Protein AF-A0A8J4QUG3-F1 (afdb_monomer)

Solvent-accessible surface area (backbone atoms only — not comparable to full-atom values): 10436 Å² total; per-residue (Å²): 135,86,85,84,80,83,83,81,78,87,80,80,86,85,85,80,85,89,83,82,86,83,81,90,86,82,91,74,91,77,78,83,78,78,83,73,80,83,82,88,70,87,85,76,86,80,89,79,93,75,83,84,74,80,73,58,97,58,59,71,59,52,59,53,49,54,50,51,53,53,50,50,52,53,36,51,48,34,35,58,68,48,88,49,65,70,54,24,45,52,23,49,57,50,50,51,48,50,59,70,70,41,84,77,47,68,66,59,55,57,66,53,67,35,70,64,44,48,50,30,47,53,50,44,65,74,70,57,86,50,68,67,47,47,51,48,46,53,49,54,55,47,58,68,59,72,68,77,74,77,74,79,79,76,80,127

Structure (mmCIF, N/CA/C/O backbone):
data_AF-A0A8J4QUG3-F1
#
_entry.id   AF-A0A8J4QUG3-F1
#
loop_
_atom_site.group_PDB
_atom_site.id
_atom_site.type_symbol
_atom_site.label_atom_id
_atom_site.label_alt_id
_atom_site.label_comp_id
_atom_site.label_asym_id
_atom_site.label_entity_id
_atom_site.label_seq_id
_atom_site.pdbx_PDB_ins_code
_atom_site.Cartn_x
_atom_site.Cartn_y
_atom_site.Cartn_z
_atom_site.occupancy
_atom_site.B_iso_or_equiv
_atom_site.auth_seq_id
_atom_site.auth_comp_id
_atom_site.auth_asym_id
_atom_site.auth_atom_id
_atom_site.pdbx_PDB_model_num
ATOM 1 N N . MET A 1 1 ? -51.835 -39.912 20.542 1.00 42.50 1 MET A N 1
ATOM 2 C CA . MET A 1 1 ? -50.709 -39.478 19.688 1.00 42.50 1 MET A CA 1
ATOM 3 C C . MET A 1 1 ? -51.275 -38.512 18.665 1.00 42.50 1 MET A C 1
ATOM 5 O O . MET A 1 1 ? -52.276 -38.838 18.042 1.00 42.50 1 MET A O 1
ATOM 9 N N . ALA A 1 2 ? -50.754 -37.286 18.671 1.00 43.22 2 ALA A N 1
ATOM 10 C CA . ALA A 1 2 ? -51.337 -36.101 18.050 1.00 43.22 2 ALA A CA 1
ATOM 11 C C . ALA A 1 2 ? -51.277 -36.136 16.514 1.00 43.22 2 ALA A C 1
ATOM 13 O O . ALA A 1 2 ? -50.403 -36.778 15.936 1.00 43.22 2 ALA A O 1
ATOM 14 N N . GLY A 1 3 ? -52.247 -35.461 15.891 1.00 39.16 3 GLY A N 1
ATOM 15 C CA . GLY A 1 3 ? -52.486 -35.453 14.455 1.00 39.16 3 GLY A CA 1
ATOM 16 C C . GLY A 1 3 ? -51.451 -34.679 13.643 1.00 39.16 3 GLY A C 1
ATOM 17 O O . GLY A 1 3 ? -50.860 -33.706 14.104 1.00 39.16 3 GLY A O 1
ATOM 18 N N . PHE A 1 4 ? -51.279 -35.121 12.401 1.00 43.12 4 PHE A N 1
ATOM 19 C CA . PHE A 1 4 ? -50.530 -34.417 11.370 1.00 43.12 4 PHE A CA 1
ATOM 20 C C . PHE A 1 4 ? -51.524 -33.717 10.444 1.00 43.12 4 PHE A C 1
ATOM 22 O O . PHE A 1 4 ? -52.244 -34.369 9.690 1.00 43.12 4 PHE A O 1
ATOM 29 N N . SER A 1 5 ? -51.568 -32.388 10.515 1.00 58.50 5 SER A N 1
ATOM 30 C CA . SER A 1 5 ? -52.187 -31.567 9.475 1.00 58.50 5 SER A CA 1
ATOM 31 C C . SER A 1 5 ? -51.250 -31.496 8.258 1.00 58.50 5 SER A C 1
ATOM 33 O O . SER A 1 5 ? -50.043 -31.320 8.449 1.00 58.50 5 SER A O 1
ATOM 35 N N . PRO A 1 6 ? -51.758 -31.603 7.017 1.00 52.12 6 PRO A N 1
ATOM 36 C CA . PRO A 1 6 ? -50.956 -31.428 5.812 1.00 52.12 6 PRO A CA 1
ATOM 37 C C . PRO A 1 6 ? -50.687 -29.939 5.585 1.00 52.12 6 PRO A C 1
ATOM 39 O O . PRO A 1 6 ? -51.610 -29.125 5.624 1.00 52.12 6 PRO A O 1
ATOM 42 N N . TRP A 1 7 ? -49.432 -29.575 5.335 1.00 45.00 7 TRP A N 1
ATOM 43 C CA . TRP A 1 7 ? -49.076 -28.214 4.951 1.00 45.00 7 TRP A CA 1
ATOM 44 C C . TRP A 1 7 ? -49.540 -27.942 3.518 1.00 45.00 7 TRP A C 1
ATOM 46 O O . TRP A 1 7 ? -49.118 -28.599 2.568 1.00 45.00 7 TRP A O 1
ATOM 56 N N . THR A 1 8 ? -50.439 -26.973 3.396 1.00 51.66 8 THR A N 1
ATOM 57 C CA . THR A 1 8 ? -50.958 -26.410 2.153 1.00 51.66 8 THR A CA 1
ATOM 58 C C . THR A 1 8 ? -49.820 -25.826 1.317 1.00 51.66 8 THR A C 1
ATOM 60 O O . THR A 1 8 ? -49.081 -24.961 1.784 1.00 51.66 8 THR A O 1
ATOM 63 N N . VAL A 1 9 ? -49.693 -26.286 0.074 1.00 59.75 9 VA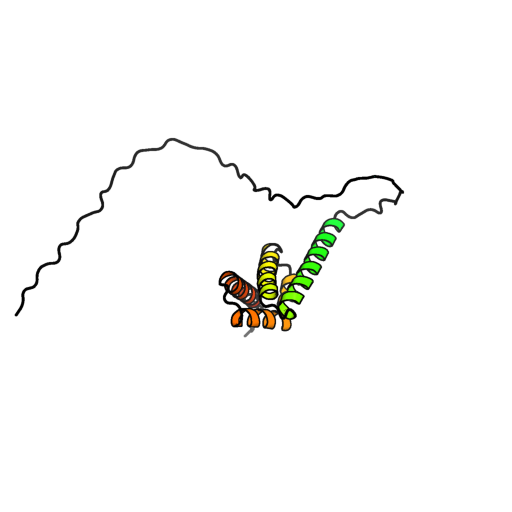L A N 1
ATOM 64 C CA . VAL A 1 9 ? -48.781 -25.740 -0.939 1.00 59.75 9 VAL A CA 1
ATOM 65 C C . VAL A 1 9 ? -49.441 -24.512 -1.579 1.00 59.75 9 VAL A C 1
ATOM 67 O O . VAL A 1 9 ? -50.549 -24.651 -2.098 1.00 59.75 9 VAL A O 1
ATOM 70 N N . PRO A 1 10 ? -48.813 -23.324 -1.594 1.00 48.38 10 PRO A N 1
ATOM 71 C CA . PRO A 1 10 ? -49.292 -22.220 -2.416 1.00 48.38 10 PRO A CA 1
ATOM 72 C C . PRO A 1 10 ? -48.873 -22.412 -3.880 1.00 48.38 10 PRO A C 1
ATOM 74 O O . PRO A 1 10 ? -47.694 -22.543 -4.204 1.00 48.38 10 PRO A O 1
ATOM 77 N N . THR A 1 11 ? -49.877 -22.437 -4.746 1.00 49.38 11 THR A N 1
ATOM 78 C CA . THR A 1 11 ? -49.840 -22.484 -6.211 1.00 49.38 11 THR A CA 1
ATOM 79 C C . THR A 1 11 ? -49.283 -21.202 -6.848 1.00 49.38 11 THR A C 1
ATOM 81 O O . THR A 1 11 ? -49.752 -20.115 -6.534 1.00 49.38 11 THR A O 1
ATOM 84 N N . GLU A 1 12 ? -48.343 -21.397 -7.782 1.00 47.25 12 GLU A N 1
ATOM 85 C CA . GLU A 1 12 ? -48.153 -20.708 -9.078 1.00 47.25 12 GLU A CA 1
ATOM 86 C C . GLU A 1 12 ? -47.987 -19.166 -9.138 1.00 47.25 12 GLU A C 1
ATOM 88 O O . GLU A 1 12 ? -48.907 -18.417 -8.816 1.00 47.25 12 GLU A O 1
ATOM 93 N N . PRO A 1 13 ? -46.867 -18.651 -9.687 1.00 44.69 13 PRO A N 1
ATOM 94 C CA . PRO A 1 13 ? -46.819 -17.304 -10.241 1.00 44.69 13 PRO A CA 1
ATOM 95 C C . PRO A 1 13 ? -47.289 -17.291 -11.706 1.00 44.69 13 PRO A C 1
ATOM 97 O O . PRO A 1 13 ? -46.688 -17.907 -12.586 1.00 44.69 13 PRO A O 1
ATOM 100 N N . THR A 1 14 ? -48.356 -16.533 -11.947 1.00 48.19 14 THR A N 1
ATOM 101 C CA . THR A 1 14 ? -48.978 -16.225 -13.239 1.00 48.19 14 THR A CA 1
ATOM 102 C C . THR A 1 14 ? -47.971 -15.820 -14.321 1.00 48.19 14 THR A C 1
ATOM 104 O O . THR A 1 14 ? -47.306 -14.787 -14.227 1.00 48.19 14 THR A O 1
ATOM 107 N N . VAL A 1 15 ? -47.935 -16.598 -15.403 1.00 51.16 15 VAL A N 1
ATOM 108 C CA . VAL A 1 15 ? -47.319 -16.241 -16.688 1.00 51.16 15 VAL A CA 1
ATOM 109 C C . VAL A 1 15 ? -48.259 -15.287 -17.434 1.00 51.16 15 VAL A C 1
ATOM 111 O O . VAL A 1 15 ? -49.398 -15.645 -17.723 1.00 51.16 15 VAL A O 1
ATOM 114 N N . LEU A 1 16 ? -47.789 -14.085 -17.780 1.00 57.16 16 LEU A N 1
ATOM 115 C CA . LEU A 1 16 ? -48.447 -13.214 -18.765 1.00 57.16 16 LEU A CA 1
ATOM 116 C C . LEU A 1 16 ? -47.677 -13.232 -20.099 1.00 57.16 16 LEU A C 1
ATOM 118 O O . LEU A 1 16 ? -46.454 -13.402 -20.089 1.00 57.16 16 LEU A O 1
ATOM 122 N N . PRO A 1 17 ? -48.367 -13.090 -21.249 1.00 48.12 17 PRO A N 1
ATOM 123 C CA . PRO A 1 17 ? -47.804 -13.401 -22.555 1.00 48.12 17 PRO A CA 1
ATOM 124 C C . PRO A 1 17 ? -46.998 -12.256 -23.178 1.00 48.12 17 PRO A C 1
ATOM 126 O O . PRO A 1 17 ? -47.169 -11.074 -22.885 1.00 48.12 17 PRO A O 1
ATOM 129 N N . VAL A 1 18 ? -46.130 -12.675 -24.097 1.00 51.25 18 VAL A N 1
ATOM 130 C CA . VAL A 1 18 ? -45.248 -11.873 -24.944 1.00 51.25 18 VAL A CA 1
ATOM 131 C C . VAL A 1 18 ? -46.055 -11.003 -25.921 1.00 51.25 18 VAL A C 1
ATOM 133 O O . VAL A 1 18 ? -46.978 -11.493 -26.570 1.00 51.25 18 VAL A O 1
ATOM 136 N N . GLN A 1 19 ? -45.668 -9.736 -26.103 1.00 46.12 19 GLN A N 1
ATOM 137 C CA . GLN A 1 19 ? -46.073 -8.960 -27.277 1.00 46.12 19 GLN A CA 1
ATOM 138 C C . GLN A 1 19 ? -44.913 -8.109 -27.808 1.00 46.12 19 GLN A C 1
ATOM 140 O O . GLN A 1 19 ? -44.096 -7.561 -27.073 1.00 46.12 19 GLN A O 1
ATOM 145 N N . ASN A 1 20 ? -44.836 -8.126 -29.132 1.00 35.53 20 ASN A N 1
ATOM 146 C CA . ASN A 1 20 ? -43.695 -7.921 -30.010 1.00 35.53 20 ASN A CA 1
ATOM 147 C C . ASN A 1 20 ? -43.184 -6.473 -30.138 1.00 35.53 20 ASN A C 1
ATOM 149 O O . ASN A 1 20 ? -43.939 -5.511 -30.047 1.00 35.53 20 ASN A O 1
ATOM 153 N N . ARG A 1 21 ? -41.890 -6.384 -30.485 1.00 44.41 21 ARG A N 1
ATOM 154 C CA . ARG A 1 21 ? -41.131 -5.210 -30.969 1.00 44.41 21 ARG A CA 1
ATOM 155 C C . ARG A 1 21 ? -41.786 -4.492 -32.171 1.00 44.41 21 ARG A C 1
ATOM 157 O O . ARG A 1 21 ? -42.539 -5.114 -32.916 1.00 44.41 21 ARG A O 1
ATOM 164 N N . PRO A 1 22 ? -41.338 -3.256 -32.475 1.00 44.91 22 PRO A N 1
ATOM 165 C CA . PRO A 1 22 ? -40.388 -3.138 -33.590 1.00 44.91 22 PRO A CA 1
ATOM 166 C C . PRO A 1 22 ? -39.140 -2.267 -33.312 1.00 44.91 22 PRO A C 1
ATOM 168 O O . PRO A 1 22 ? -39.213 -1.224 -32.681 1.00 44.91 22 PRO A O 1
ATOM 171 N N . HIS A 1 23 ? -38.010 -2.775 -33.833 1.00 37.97 23 HIS A N 1
ATOM 172 C CA . HIS A 1 23 ? -36.861 -2.118 -34.500 1.00 37.97 23 HIS A CA 1
ATOM 173 C C . HIS A 1 23 ? -36.168 -0.872 -33.883 1.00 37.97 23 HIS A C 1
ATOM 175 O O . HIS A 1 23 ? -36.785 0.167 -33.724 1.00 37.97 23 HIS A O 1
ATOM 181 N N . ARG A 1 24 ? -34.885 -0.969 -33.455 1.00 37.91 24 ARG A N 1
ATOM 182 C CA . ARG A 1 24 ? -33.618 -0.706 -34.221 1.00 37.91 24 ARG A CA 1
ATOM 183 C C . ARG A 1 24 ? -33.567 0.767 -34.680 1.00 37.91 24 ARG A C 1
ATOM 185 O O . ARG A 1 24 ? -34.457 1.153 -35.417 1.00 37.91 24 ARG A O 1
ATOM 192 N N . SER A 1 25 ? -32.624 1.641 -34.337 1.00 40.97 25 SER A N 1
ATOM 193 C CA . SER A 1 25 ? -31.188 1.613 -33.986 1.00 40.97 25 SER A CA 1
ATOM 194 C C . SER A 1 25 ? -30.870 2.992 -33.318 1.00 40.97 25 SER A C 1
ATOM 196 O O . SER A 1 25 ? -31.766 3.820 -33.234 1.00 40.97 25 SER A O 1
ATOM 198 N N . ASP A 1 26 ? -29.754 3.347 -32.680 1.00 41.59 26 ASP A N 1
ATOM 199 C CA . ASP A 1 26 ? -28.336 3.253 -33.016 1.00 41.59 26 ASP A CA 1
ATOM 200 C C . ASP A 1 26 ? -27.482 3.566 -31.773 1.00 41.59 26 ASP A C 1
ATOM 202 O O . ASP A 1 26 ? -27.892 4.263 -30.843 1.00 41.59 26 ASP A O 1
ATOM 206 N N . ILE A 1 27 ? -26.259 3.045 -31.798 1.00 51.72 27 ILE A N 1
ATOM 207 C CA . ILE A 1 27 ? -25.174 3.300 -30.855 1.00 51.72 27 ILE A CA 1
ATOM 208 C C . ILE A 1 27 ? -24.672 4.737 -31.011 1.00 51.72 27 ILE A C 1
ATOM 210 O O . ILE A 1 27 ? -24.225 5.105 -32.092 1.00 51.72 27 ILE A O 1
ATOM 214 N N . LEU A 1 28 ? -24.609 5.498 -29.915 1.00 53.00 28 LEU A N 1
ATOM 215 C CA . LEU A 1 28 ? -23.696 6.637 -29.791 1.00 53.00 28 LEU A CA 1
ATOM 216 C C . LEU A 1 28 ? -23.037 6.631 -28.409 1.00 53.00 28 LEU A C 1
ATOM 218 O O . LEU A 1 28 ? -23.631 6.963 -27.386 1.00 53.00 28 LEU A O 1
ATOM 222 N N . ALA A 1 29 ? -21.767 6.234 -28.418 1.00 51.09 29 ALA A N 1
ATOM 223 C CA . ALA A 1 29 ? -20.828 6.377 -27.323 1.00 51.09 29 ALA A CA 1
ATOM 224 C C . ALA A 1 29 ? -20.605 7.871 -27.019 1.00 51.09 29 ALA A C 1
ATOM 226 O O . ALA A 1 29 ? -19.820 8.552 -27.678 1.00 51.09 29 ALA A O 1
ATOM 227 N N . GLY A 1 30 ? -21.308 8.386 -26.011 1.00 42.09 30 GLY A N 1
ATOM 228 C CA . GLY A 1 30 ? -21.135 9.736 -25.480 1.00 42.09 30 GLY A CA 1
ATOM 229 C C . GLY A 1 30 ? -20.102 9.756 -24.360 1.00 42.09 30 GLY A C 1
ATOM 230 O O . GLY A 1 30 ? -20.438 9.652 -23.187 1.00 42.09 30 GLY A O 1
ATOM 231 N N . ARG A 1 31 ? -18.831 9.870 -24.744 1.00 48.91 31 ARG A N 1
ATOM 232 C CA . ARG A 1 31 ? -17.659 10.033 -23.877 1.00 48.91 31 ARG A CA 1
ATOM 233 C C . ARG A 1 31 ? -17.866 11.166 -22.861 1.00 48.91 31 ARG A C 1
ATOM 235 O O . ARG A 1 31 ? -17.946 12.337 -23.227 1.00 48.91 31 ARG A O 1
ATOM 242 N N . GLN A 1 32 ? -17.890 10.794 -21.585 1.00 47.62 32 GLN A N 1
ATOM 243 C CA . GLN A 1 32 ? -17.883 11.686 -20.431 1.00 47.62 32 GLN A CA 1
ATOM 244 C C . GLN A 1 32 ? -16.640 12.585 -20.482 1.00 47.62 32 GLN A C 1
ATOM 246 O O . GLN A 1 32 ? -15.512 12.111 -20.343 1.00 47.62 32 GLN A O 1
ATOM 251 N N . ARG A 1 33 ? -16.822 13.892 -20.706 1.00 49.75 33 ARG A N 1
ATOM 252 C CA . ARG A 1 33 ? -15.759 14.874 -20.466 1.00 49.75 33 ARG A CA 1
ATOM 253 C C . ARG A 1 33 ? -15.886 15.346 -19.028 1.00 49.75 33 ARG A C 1
ATOM 255 O O . ARG A 1 33 ? -16.742 16.158 -18.697 1.00 49.75 33 ARG A O 1
ATOM 262 N N . VAL A 1 34 ? -15.026 14.773 -18.194 1.00 44.44 34 VAL A N 1
ATOM 263 C CA . VAL A 1 34 ? -14.662 15.280 -16.873 1.00 44.44 34 VAL A CA 1
ATOM 264 C C . VAL A 1 34 ? -14.376 16.779 -16.989 1.00 44.44 34 VAL A C 1
ATOM 266 O O . VAL A 1 34 ? -13.608 17.212 -17.852 1.00 44.44 34 VAL A O 1
ATOM 269 N N . SER A 1 35 ? -15.031 17.562 -16.135 1.00 43.50 35 SER A N 1
ATOM 270 C CA . SER A 1 35 ? -14.741 18.976 -15.922 1.00 43.50 35 SER A CA 1
ATOM 271 C C . SER A 1 35 ? -13.349 19.084 -15.307 1.00 43.50 35 SER A C 1
ATOM 273 O O . SER A 1 35 ? -13.182 18.902 -14.104 1.00 43.50 35 SER A O 1
ATOM 275 N N . ILE A 1 36 ? -12.344 19.332 -16.144 1.00 45.69 36 ILE A N 1
ATOM 276 C CA . ILE A 1 36 ? -10.980 19.620 -15.699 1.00 45.69 36 ILE A CA 1
ATOM 277 C C . ILE A 1 36 ? -11.017 20.923 -14.895 1.00 45.69 36 ILE A C 1
ATOM 279 O O . ILE A 1 36 ? -11.618 21.910 -15.325 1.00 45.69 36 ILE A O 1
ATOM 283 N N . CYS A 1 37 ? -10.397 20.893 -13.715 1.00 35.38 37 CYS A N 1
ATOM 284 C CA . CYS A 1 37 ? -10.214 22.033 -12.828 1.00 35.38 37 CYS A CA 1
ATOM 285 C C . CYS A 1 37 ? -9.804 23.302 -13.590 1.00 35.38 37 CYS A C 1
ATOM 287 O O . CYS A 1 37 ? -8.874 23.314 -14.394 1.00 35.38 37 CYS A O 1
ATOM 289 N N . SER A 1 38 ? -10.531 24.374 -13.285 1.00 39.59 38 SER A N 1
ATOM 290 C CA . SER A 1 38 ? -10.414 25.720 -13.835 1.00 39.59 38 SER A CA 1
ATOM 291 C C . SER A 1 38 ? -8.971 26.246 -13.806 1.00 39.59 38 SER A C 1
ATOM 293 O O . SER A 1 38 ? -8.424 26.547 -12.745 1.00 39.59 38 SER A O 1
ATOM 295 N N . THR A 1 39 ? -8.344 26.390 -14.975 1.00 43.28 39 THR A N 1
ATOM 296 C CA . THR A 1 39 ? -7.057 27.080 -15.122 1.00 43.28 39 THR A CA 1
ATOM 297 C C . THR A 1 39 ? -7.285 28.591 -15.046 1.00 43.28 39 THR A C 1
ATOM 299 O O . THR A 1 39 ? -7.570 29.249 -16.045 1.00 43.28 39 THR A O 1
ATOM 302 N N . ARG A 1 40 ? -7.153 29.170 -13.848 1.00 58.28 40 ARG A N 1
ATOM 303 C CA . ARG A 1 40 ? -7.065 30.623 -13.658 1.00 58.28 40 ARG A CA 1
ATOM 304 C C . ARG A 1 40 ? -5.621 31.074 -13.874 1.00 58.28 40 ARG A C 1
ATOM 306 O O . ARG A 1 40 ? -4.881 31.228 -12.913 1.00 58.28 40 ARG A O 1
ATOM 313 N N . PHE A 1 41 ? -5.243 31.354 -15.117 1.00 48.84 41 PHE A N 1
ATOM 314 C CA . PHE A 1 41 ? -4.087 32.212 -15.384 1.00 48.84 41 PHE A CA 1
ATOM 315 C C . PHE A 1 41 ? -4.481 33.308 -16.369 1.00 48.84 41 PHE A C 1
ATOM 317 O O . PHE A 1 41 ? -4.668 33.086 -17.563 1.00 48.84 41 PHE A O 1
ATOM 324 N N . HIS A 1 42 ? -4.643 34.510 -15.814 1.00 43.19 42 HIS A N 1
ATOM 325 C CA . HIS A 1 42 ? -4.729 35.754 -16.563 1.00 43.19 42 HIS A CA 1
ATOM 326 C C . HIS A 1 42 ? -3.480 35.883 -17.438 1.00 43.19 42 HIS A C 1
ATOM 328 O O . HIS A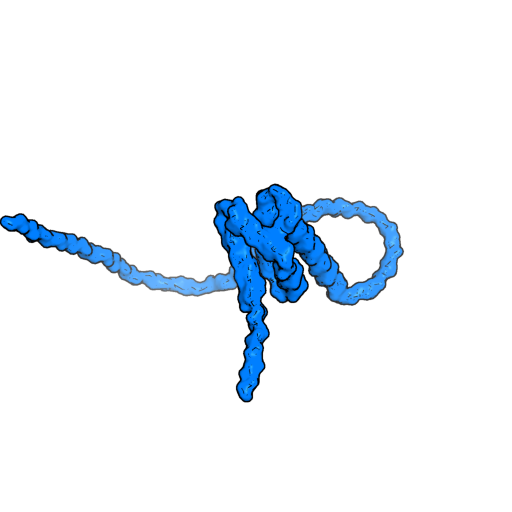 1 42 ? -2.364 36.008 -16.937 1.00 43.19 42 HIS A O 1
ATOM 334 N N . ARG A 1 43 ? -3.675 35.867 -18.754 1.00 49.47 43 ARG A N 1
ATOM 335 C CA . ARG A 1 43 ? -2.643 36.216 -19.723 1.00 49.47 43 ARG A CA 1
ATOM 336 C C . ARG A 1 43 ? -2.492 37.738 -19.723 1.00 49.47 43 ARG A C 1
ATOM 338 O O . ARG A 1 43 ? -3.310 38.433 -20.315 1.00 49.47 43 ARG A O 1
ATOM 345 N N . VAL A 1 44 ? -1.443 38.245 -19.084 1.00 47.97 44 VAL A N 1
ATOM 346 C CA . VAL A 1 44 ? -0.865 39.549 -19.432 1.00 47.97 44 VAL A CA 1
ATOM 347 C C . VAL A 1 44 ? 0.458 39.239 -20.112 1.00 47.97 44 VAL A C 1
ATOM 349 O O . VAL A 1 44 ? 1.354 38.656 -19.508 1.00 47.97 44 VAL A O 1
ATOM 352 N N . GLY A 1 45 ? 0.524 39.509 -21.413 1.00 51.72 45 GLY A N 1
ATOM 353 C CA . GLY A 1 45 ? 1.750 39.353 -22.182 1.00 51.72 45 GLY A CA 1
ATOM 354 C C . GLY A 1 45 ? 2.716 40.494 -21.902 1.00 51.72 45 GLY A C 1
ATOM 355 O O . GLY A 1 45 ? 2.265 41.605 -21.667 1.00 51.72 45 GLY A O 1
ATOM 356 N N . LEU A 1 46 ? 4.013 40.201 -21.983 1.00 44.69 46 LEU A N 1
ATOM 357 C CA . LEU A 1 46 ? 5.088 41.043 -22.516 1.00 44.69 46 LEU A CA 1
ATOM 358 C C . LEU A 1 46 ? 6.270 40.099 -22.801 1.00 44.69 46 LEU A C 1
ATOM 360 O O . LEU A 1 46 ? 6.576 39.220 -21.999 1.00 44.69 46 LEU A O 1
ATOM 364 N N . GLY A 1 47 ? 6.828 40.191 -24.008 1.00 50.31 47 GLY A N 1
ATOM 365 C CA . GLY A 1 47 ? 7.754 39.200 -24.553 1.00 50.31 47 GLY A CA 1
ATOM 366 C C . GLY A 1 47 ? 9.182 39.286 -24.021 1.00 50.31 47 GLY A C 1
ATOM 367 O O . GLY A 1 47 ? 9.564 40.260 -23.392 1.00 50.31 47 GLY A O 1
ATOM 368 N N . LEU A 1 48 ? 9.978 38.276 -24.361 1.00 47.59 48 LEU A N 1
ATOM 369 C CA . LEU A 1 48 ? 11.348 38.420 -24.852 1.00 47.59 48 LEU A CA 1
ATOM 370 C C . LEU A 1 48 ? 11.732 37.089 -25.515 1.00 47.59 48 LEU A C 1
ATOM 372 O O . LEU A 1 48 ? 11.407 36.019 -25.004 1.00 47.59 48 LEU A O 1
ATOM 376 N N . GLY A 1 49 ? 12.341 37.167 -26.695 1.00 50.66 49 GLY A N 1
ATOM 377 C CA . GLY A 1 49 ? 12.635 36.010 -27.531 1.00 50.66 49 GLY A CA 1
ATOM 378 C C . GLY A 1 49 ? 13.579 35.017 -26.863 1.00 50.66 49 GLY A C 1
ATOM 379 O O . GLY A 1 49 ? 14.657 35.381 -26.401 1.00 50.66 49 GLY A O 1
ATOM 380 N N . THR A 1 50 ? 13.205 33.744 -26.908 1.00 48.28 50 THR A N 1
ATOM 381 C CA . THR A 1 50 ? 14.144 32.634 -26.808 1.00 48.28 50 THR A CA 1
ATOM 382 C C . THR A 1 50 ? 13.905 31.704 -27.990 1.00 48.28 50 THR A C 1
ATOM 384 O O . THR A 1 50 ? 12.780 31.424 -28.402 1.00 48.28 50 THR A O 1
ATOM 387 N N . ASN A 1 51 ? 15.016 31.341 -28.615 1.00 46.31 51 ASN A N 1
ATOM 388 C CA . ASN A 1 51 ? 15.125 30.475 -29.777 1.00 46.31 51 ASN A CA 1
ATOM 389 C C . ASN A 1 51 ? 14.345 29.160 -29.550 1.00 46.31 51 ASN A C 1
ATOM 391 O O . ASN A 1 51 ? 14.521 28.560 -28.486 1.00 46.31 51 ASN A O 1
ATOM 395 N N . PRO A 1 52 ? 13.507 28.680 -30.490 1.00 47.59 52 PRO A N 1
ATOM 396 C CA . PRO A 1 52 ? 12.900 27.366 -30.352 1.00 47.59 52 PRO A CA 1
ATOM 397 C C . PRO A 1 52 ? 13.973 26.307 -30.621 1.00 47.59 52 PRO A C 1
ATOM 399 O O . PRO A 1 52 ? 14.125 25.815 -31.739 1.00 47.59 52 PRO A O 1
ATOM 402 N N . THR A 1 53 ? 14.723 25.942 -29.579 1.00 53.66 53 THR A N 1
ATOM 403 C CA . THR A 1 53 ? 15.478 24.692 -29.564 1.00 53.66 53 THR A CA 1
ATOM 404 C C . THR A 1 53 ? 14.469 23.577 -29.771 1.00 53.66 53 THR A C 1
ATOM 406 O O . THR A 1 53 ? 13.655 23.292 -28.894 1.00 53.66 53 THR A O 1
ATOM 409 N N . ARG A 1 54 ? 14.512 23.029 -30.988 1.00 48.53 54 ARG A N 1
ATOM 410 C CA . ARG A 1 54 ? 13.823 21.848 -31.505 1.00 48.53 54 ARG A CA 1
ATOM 411 C C . ARG A 1 54 ? 13.462 20.876 -30.383 1.00 48.53 54 ARG A C 1
ATOM 413 O O . ARG A 1 54 ? 14.253 20.011 -30.026 1.00 48.53 54 ARG A O 1
ATOM 420 N N . THR A 1 55 ? 12.265 21.058 -29.845 1.00 50.72 55 THR A N 1
ATOM 421 C CA . THR A 1 55 ? 11.636 20.157 -28.889 1.00 50.72 55 THR A CA 1
ATOM 422 C C . THR A 1 55 ? 11.199 18.962 -29.718 1.00 50.72 55 THR A C 1
ATOM 424 O O . THR A 1 55 ? 10.338 19.056 -30.595 1.00 50.72 55 THR A O 1
ATOM 427 N N . ASP A 1 56 ? 11.922 17.869 -29.550 1.00 55.91 56 ASP A N 1
ATOM 428 C CA . ASP A 1 56 ? 11.536 16.552 -30.013 1.00 55.91 56 ASP A CA 1
ATOM 429 C C . ASP A 1 56 ? 10.067 16.274 -29.617 1.00 55.91 56 ASP A C 1
ATOM 431 O O . ASP A 1 56 ? 9.647 16.647 -28.525 1.00 55.91 56 ASP A O 1
ATOM 435 N N . PRO A 1 57 ? 9.234 15.631 -30.457 1.00 55.16 57 PRO A N 1
ATOM 436 C CA . PRO A 1 57 ? 7.796 15.464 -30.183 1.00 55.16 57 PRO A CA 1
ATOM 437 C C . PRO A 1 57 ? 7.442 14.668 -28.909 1.00 55.16 57 PRO A C 1
ATOM 439 O O . PRO A 1 57 ? 6.266 14.467 -28.619 1.00 55.16 57 PRO A O 1
ATOM 442 N N . TRP A 1 58 ? 8.444 14.188 -28.170 1.00 52.66 58 TRP A N 1
ATOM 443 C CA . TRP A 1 58 ? 8.328 13.302 -27.016 1.00 52.66 58 TRP A CA 1
ATOM 444 C C . TRP A 1 58 ? 8.557 13.983 -25.658 1.00 52.66 58 TRP A C 1
ATOM 446 O O . TRP A 1 58 ? 8.230 13.401 -24.621 1.00 52.66 58 TRP A O 1
ATOM 456 N N . THR A 1 59 ? 9.061 15.217 -25.630 1.00 53.47 59 THR A N 1
ATOM 457 C CA . THR A 1 59 ? 9.365 15.943 -24.385 1.00 53.47 59 THR A CA 1
ATOM 458 C C . THR A 1 59 ? 8.134 16.280 -23.520 1.00 53.47 59 THR A C 1
ATOM 460 O O . THR A 1 59 ? 8.265 16.239 -22.296 1.00 53.47 59 THR A O 1
ATOM 463 N N . PRO A 1 60 ? 6.921 16.537 -24.065 1.00 57.69 60 PRO A N 1
ATOM 464 C CA . PRO A 1 60 ? 5.744 16.799 -23.228 1.00 57.69 60 PRO A CA 1
ATOM 465 C C . PRO A 1 60 ? 5.259 15.577 -22.433 1.00 57.69 60 PRO A C 1
ATOM 467 O O . PRO A 1 60 ? 4.728 15.729 -21.331 1.00 57.69 60 PRO A O 1
ATOM 470 N N . LEU A 1 61 ? 5.436 14.361 -22.970 1.00 56.88 61 LEU A N 1
ATOM 471 C CA . LEU A 1 61 ? 4.933 13.145 -22.325 1.00 56.88 61 LEU A CA 1
ATOM 472 C C . LEU A 1 61 ? 5.806 12.749 -21.130 1.00 56.88 61 LEU A C 1
ATOM 474 O O . LEU A 1 61 ? 5.276 12.434 -20.070 1.00 56.88 61 LEU A O 1
ATOM 478 N N . LYS A 1 62 ? 7.135 12.849 -21.270 1.00 54.41 62 LYS A N 1
ATOM 479 C CA . LYS A 1 62 ? 8.079 12.557 -20.180 1.00 54.41 62 LYS A CA 1
ATOM 480 C C . LYS A 1 62 ? 7.909 13.500 -18.993 1.00 54.41 62 LYS A C 1
ATOM 482 O O . LYS A 1 62 ? 7.777 13.025 -17.878 1.00 54.41 62 LYS A O 1
ATOM 487 N N . ALA A 1 63 ? 7.770 14.805 -19.237 1.00 60.16 63 ALA A N 1
ATOM 488 C CA . ALA A 1 63 ? 7.524 15.772 -18.164 1.00 60.16 63 ALA A CA 1
ATOM 489 C C . ALA A 1 63 ? 6.214 15.501 -17.395 1.00 60.16 63 ALA A C 1
ATOM 491 O O . ALA A 1 63 ? 6.124 15.768 -16.199 1.00 60.16 63 ALA A O 1
ATOM 492 N N . THR A 1 64 ? 5.200 14.955 -18.076 1.00 63.50 64 TH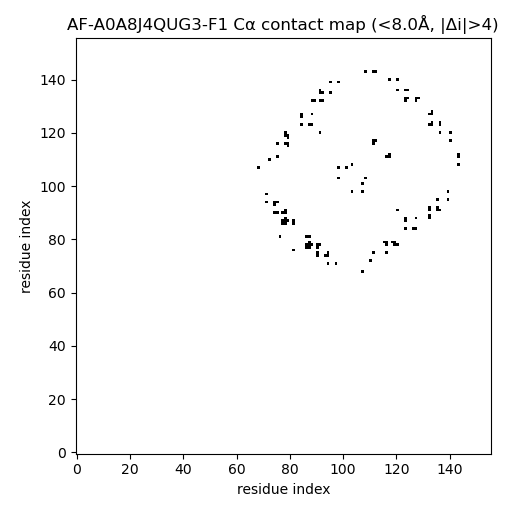R A N 1
ATOM 493 C CA . THR A 1 64 ? 3.928 14.567 -17.447 1.00 63.50 64 THR A CA 1
ATOM 494 C C . THR A 1 64 ? 4.092 13.312 -16.581 1.00 63.50 64 THR A C 1
ATOM 496 O O . THR A 1 64 ? 3.543 13.252 -15.484 1.00 63.50 64 THR A O 1
ATOM 499 N N . ILE A 1 65 ? 4.880 12.336 -17.045 1.00 67.81 65 ILE A N 1
ATOM 500 C CA . ILE A 1 65 ? 5.188 11.103 -16.305 1.00 67.81 65 ILE A CA 1
ATOM 501 C C . ILE A 1 65 ? 6.067 11.403 -15.083 1.00 67.81 65 ILE A C 1
ATOM 503 O O . ILE A 1 65 ? 5.738 10.972 -13.982 1.00 67.81 65 ILE A O 1
ATOM 507 N N . ASP A 1 66 ? 7.117 12.211 -15.240 1.00 70.94 66 ASP A N 1
ATOM 508 C CA . ASP A 1 66 ? 7.997 12.625 -14.138 1.00 70.94 66 ASP A CA 1
ATOM 509 C C . ASP A 1 66 ? 7.211 13.368 -13.043 1.00 70.94 66 ASP A C 1
ATOM 511 O O . ASP A 1 66 ? 7.422 13.150 -11.847 1.00 70.94 66 ASP A O 1
ATOM 515 N N . GLY A 1 67 ? 6.242 14.201 -13.447 1.00 77.12 67 GLY A N 1
ATOM 516 C CA . GLY A 1 67 ? 5.300 14.843 -12.532 1.00 77.12 67 GLY A CA 1
ATOM 517 C C . GLY A 1 67 ? 4.483 13.826 -11.730 1.00 77.12 67 GLY A C 1
ATOM 518 O O . GLY A 1 67 ? 4.448 13.908 -10.502 1.00 77.12 67 GLY A O 1
ATOM 519 N N . ALA A 1 68 ? 3.904 12.826 -12.398 1.00 80.38 68 ALA A N 1
ATOM 520 C CA . ALA A 1 68 ? 3.122 11.772 -11.750 1.00 80.38 68 ALA A CA 1
ATOM 521 C C . ALA A 1 68 ? 3.964 10.898 -10.798 1.00 80.38 68 ALA A C 1
ATOM 523 O O . ALA A 1 68 ? 3.501 10.551 -9.713 1.00 80.38 68 ALA A O 1
ATOM 524 N N . ILE A 1 69 ? 5.218 10.592 -11.148 1.00 83.31 69 ILE A N 1
ATOM 525 C CA . ILE A 1 69 ? 6.148 9.841 -10.283 1.00 83.31 69 ILE A CA 1
ATOM 526 C C . ILE A 1 69 ? 6.491 10.643 -9.021 1.00 83.31 69 ILE A C 1
ATOM 528 O O . ILE A 1 69 ? 6.546 10.090 -7.917 1.00 83.31 69 ILE A O 1
ATOM 532 N N . SER A 1 70 ? 6.703 11.955 -9.160 1.00 86.31 70 SER A N 1
ATOM 533 C CA . SER A 1 70 ? 6.971 12.829 -8.014 1.00 86.31 70 SER A CA 1
ATOM 534 C C . SER A 1 70 ? 5.767 12.926 -7.071 1.00 86.31 70 SER A C 1
ATOM 536 O O . SER A 1 70 ? 5.929 12.871 -5.850 1.00 86.31 70 SER A O 1
ATOM 538 N N . GLU A 1 71 ? 4.555 12.981 -7.628 1.00 88.94 71 GLU A N 1
ATOM 539 C CA . GLU A 1 71 ? 3.313 12.986 -6.862 1.00 88.94 71 GLU A CA 1
ATOM 540 C C . GLU A 1 71 ? 3.112 11.651 -6.141 1.00 88.94 71 GLU A C 1
ATOM 542 O O . GLU A 1 71 ? 2.921 11.636 -4.927 1.00 88.94 71 GLU A O 1
ATOM 547 N N . LEU A 1 72 ? 3.280 10.522 -6.837 1.00 90.69 72 LEU A N 1
ATOM 548 C CA . LEU A 1 72 ? 3.213 9.195 -6.227 1.00 90.69 72 LEU A CA 1
ATOM 549 C C . LEU A 1 72 ? 4.230 9.038 -5.087 1.00 90.69 72 LEU A C 1
ATOM 551 O O . LEU A 1 72 ? 3.888 8.522 -4.024 1.00 90.69 72 LEU A O 1
ATOM 555 N N . SER A 1 73 ? 5.461 9.522 -5.270 1.00 91.06 73 SER A N 1
ATOM 556 C CA . SER A 1 73 ? 6.491 9.506 -4.221 1.00 91.06 73 SER A CA 1
ATOM 557 C C . SER A 1 73 ? 6.038 10.262 -2.970 1.00 91.06 73 SER A C 1
ATOM 559 O O . SER A 1 73 ? 6.237 9.797 -1.846 1.00 91.06 73 SER A O 1
ATOM 561 N N . HIS A 1 74 ? 5.392 11.416 -3.156 1.00 93.06 74 HIS A N 1
ATOM 562 C CA . HIS A 1 74 ? 4.840 12.196 -2.054 1.00 93.06 74 HIS A CA 1
ATOM 563 C C . HIS A 1 74 ? 3.716 11.442 -1.331 1.00 93.06 74 HIS A C 1
ATOM 565 O O . HIS A 1 74 ? 3.705 11.373 -0.102 1.00 93.06 74 HIS A O 1
ATOM 571 N N . VAL A 1 75 ? 2.809 10.813 -2.080 1.00 94.25 75 VAL A N 1
ATOM 572 C CA . VAL A 1 75 ? 1.718 10.010 -1.514 1.00 94.25 75 VAL A CA 1
ATOM 573 C C . VAL A 1 75 ? 2.254 8.804 -0.731 1.00 94.25 75 VAL A C 1
ATOM 575 O O . VAL A 1 75 ? 1.804 8.546 0.385 1.00 94.25 75 VAL A O 1
ATOM 578 N N . ILE A 1 76 ? 3.269 8.109 -1.251 1.00 93.50 76 ILE A N 1
ATOM 579 C CA . ILE A 1 76 ? 3.945 7.008 -0.546 1.00 93.50 76 ILE A CA 1
ATOM 580 C C . ILE A 1 76 ? 4.582 7.502 0.758 1.00 93.50 76 ILE A C 1
ATOM 582 O O . ILE A 1 76 ? 4.485 6.833 1.785 1.00 93.50 76 ILE A O 1
ATOM 586 N N . SER A 1 77 ? 5.202 8.684 0.754 1.00 94.25 77 SER A N 1
ATOM 587 C CA . SER A 1 77 ? 5.746 9.277 1.980 1.00 94.25 77 SER A CA 1
ATOM 588 C C . SER A 1 77 ? 4.655 9.502 3.033 1.00 94.25 77 SER A C 1
ATOM 590 O O . SER A 1 77 ? 4.874 9.183 4.200 1.00 94.25 77 SER A O 1
ATOM 592 N N . LYS A 1 78 ? 3.456 9.952 2.636 1.00 93.81 78 LYS A N 1
ATOM 593 C CA . LYS A 1 78 ? 2.312 10.094 3.555 1.00 93.81 78 LYS A CA 1
ATOM 594 C C . LYS A 1 78 ? 1.863 8.750 4.127 1.00 93.81 78 LYS A C 1
ATOM 596 O O . LYS A 1 78 ? 1.636 8.681 5.329 1.00 93.81 78 LYS A O 1
ATOM 601 N N . LEU A 1 79 ? 1.805 7.693 3.314 1.00 95.31 79 LEU A N 1
ATOM 602 C CA . LEU A 1 79 ? 1.503 6.336 3.788 1.00 95.31 79 LEU A CA 1
ATOM 603 C C . LEU A 1 79 ? 2.531 5.840 4.820 1.00 95.31 79 LEU A C 1
ATOM 605 O O . LEU A 1 79 ? 2.150 5.270 5.835 1.00 95.31 79 LEU A O 1
ATOM 609 N N . CYS A 1 80 ? 3.823 6.050 4.555 1.00 91.75 80 CYS A N 1
ATOM 610 C CA . CYS A 1 80 ? 4.912 5.484 5.355 1.00 91.75 80 CYS A CA 1
ATOM 611 C C . CYS A 1 80 ? 5.270 6.294 6.608 1.00 91.75 80 CYS A C 1
ATOM 613 O O . CYS A 1 80 ? 5.849 5.737 7.536 1.00 91.75 80 CYS A O 1
ATOM 615 N N . MET A 1 81 ? 5.029 7.608 6.606 1.00 90.00 81 MET A N 1
ATOM 616 C CA . MET A 1 81 ? 5.558 8.521 7.629 1.00 90.00 81 MET A CA 1
ATOM 617 C C . MET A 1 81 ? 4.483 9.302 8.385 1.00 90.00 81 MET A C 1
ATOM 619 O O . MET A 1 81 ? 4.812 9.931 9.388 1.00 90.00 81 MET A O 1
ATOM 623 N N . SER A 1 82 ? 3.228 9.328 7.922 1.00 91.50 82 SER A N 1
ATOM 624 C CA . SER A 1 82 ? 2.194 10.080 8.635 1.00 91.50 82 SER A CA 1
ATOM 625 C C . SER A 1 82 ? 1.746 9.352 9.900 1.00 91.50 82 SER A C 1
ATOM 627 O O . SER A 1 82 ? 1.357 8.188 9.870 1.00 91.50 82 SER A O 1
ATOM 629 N N . GLU A 1 83 ? 1.731 10.084 11.012 1.00 90.81 83 GLU A N 1
ATOM 630 C CA . GLU A 1 83 ? 1.139 9.642 12.278 1.00 90.81 83 GLU A CA 1
ATOM 631 C C . GLU A 1 83 ? -0.396 9.767 12.276 1.00 90.81 83 GLU A C 1
ATOM 633 O O . GLU A 1 83 ? -1.083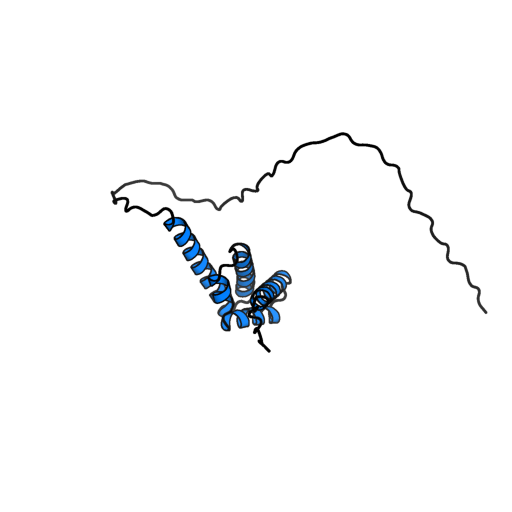 9.232 13.150 1.00 90.81 83 GLU A O 1
ATOM 638 N N . VAL A 1 84 ? -0.961 10.473 11.291 1.00 93.94 84 VAL A N 1
ATOM 639 C CA . VAL A 1 84 ? -2.400 10.697 11.165 1.00 93.94 84 VAL A CA 1
ATOM 640 C C . VAL A 1 84 ? -2.996 9.612 10.278 1.00 93.94 84 VAL A C 1
ATOM 642 O O . VAL A 1 84 ? -2.900 9.681 9.054 1.00 93.94 84 VAL A O 1
ATOM 645 N N . LEU A 1 85 ? -3.707 8.655 10.887 1.00 94.38 85 LEU A N 1
ATOM 646 C CA . LEU A 1 85 ? -4.336 7.535 10.172 1.00 94.38 85 LEU A CA 1
ATOM 647 C C . LEU A 1 85 ? -5.126 7.995 8.942 1.00 94.38 85 LEU A C 1
ATOM 649 O O . LEU A 1 85 ? -4.999 7.401 7.878 1.00 94.38 85 LEU A O 1
ATOM 653 N N . LYS A 1 86 ? -5.895 9.087 9.056 1.00 95.56 86 LYS A N 1
ATOM 654 C CA . LYS A 1 86 ? -6.715 9.564 7.939 1.00 95.56 86 LYS A CA 1
ATOM 655 C C . LYS A 1 86 ? -5.890 9.986 6.722 1.00 95.56 86 LYS A C 1
ATOM 657 O O . LYS A 1 86 ? -6.342 9.823 5.594 1.00 95.56 86 LYS A O 1
ATOM 662 N N . GLU A 1 87 ? -4.694 10.526 6.931 1.00 95.56 87 GLU A N 1
ATOM 663 C CA . GLU A 1 87 ? -3.805 10.889 5.829 1.00 95.56 87 GLU A CA 1
ATOM 664 C C . GLU A 1 87 ? -3.249 9.647 5.137 1.00 95.56 87 GLU A C 1
ATOM 666 O O . GLU A 1 87 ? -3.227 9.597 3.908 1.00 95.56 87 GLU A O 1
ATOM 671 N N . SER A 1 88 ? -2.869 8.631 5.912 1.00 96.12 88 SER A N 1
ATOM 672 C CA . SER A 1 88 ? -2.393 7.352 5.387 1.00 96.12 88 SER A CA 1
ATOM 673 C C . SER A 1 88 ? -3.510 6.591 4.656 1.00 96.12 88 SER A C 1
ATOM 675 O O . SER A 1 88 ? -3.277 6.050 3.579 1.00 96.12 88 SER A O 1
ATOM 677 N N . GLU A 1 89 ? -4.751 6.630 5.155 1.00 96.94 89 GLU A N 1
ATOM 678 C CA . GLU A 1 89 ? -5.934 6.100 4.458 1.00 96.94 89 GLU A CA 1
ATOM 679 C C . GLU A 1 89 ? -6.155 6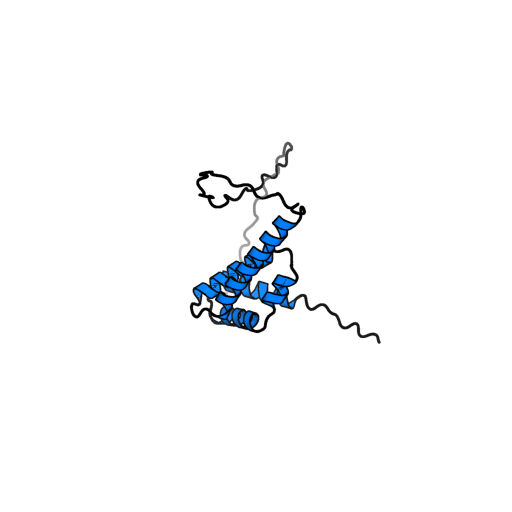.784 3.102 1.00 96.94 89 GLU A C 1
ATOM 681 O O . GLU A 1 89 ? -6.348 6.122 2.082 1.00 96.94 89 GLU A O 1
ATOM 686 N N . MET A 1 90 ? -6.104 8.119 3.071 1.00 97.06 90 MET A N 1
ATOM 687 C CA . MET A 1 90 ? -6.249 8.876 1.827 1.00 97.06 90 MET A CA 1
ATOM 688 C C . MET A 1 90 ? -5.110 8.581 0.849 1.00 97.06 90 MET A C 1
ATOM 690 O O . MET A 1 90 ? -5.353 8.517 -0.357 1.00 97.06 90 MET A O 1
ATOM 694 N N . ALA A 1 91 ? -3.895 8.366 1.359 1.00 96.62 91 ALA A N 1
ATOM 695 C CA . ALA A 1 91 ? -2.756 7.977 0.546 1.00 96.62 91 ALA A CA 1
ATOM 696 C C . ALA A 1 91 ? -2.989 6.626 -0.146 1.00 96.62 91 ALA A C 1
ATOM 698 O O . ALA A 1 91 ? -2.727 6.512 -1.340 1.00 96.62 91 ALA A O 1
ATOM 699 N N . VAL A 1 92 ? -3.575 5.636 0.540 1.00 96.88 92 VAL A N 1
ATOM 700 C CA . VAL A 1 92 ? -3.943 4.348 -0.079 1.00 96.88 92 VAL A CA 1
ATOM 701 C C . VAL A 1 92 ? -4.910 4.541 -1.247 1.00 96.88 92 VAL A C 1
ATOM 703 O O . VAL A 1 92 ? -4.675 3.998 -2.324 1.00 96.88 92 VAL A O 1
ATOM 706 N N . ILE A 1 93 ? -5.968 5.339 -1.069 1.00 96.94 93 ILE A N 1
ATOM 707 C CA . ILE A 1 93 ? -6.953 5.585 -2.136 1.00 96.94 93 ILE A CA 1
ATOM 708 C C . ILE A 1 93 ? -6.313 6.297 -3.334 1.00 96.94 93 ILE A C 1
ATOM 710 O O . ILE A 1 93 ? -6.670 6.041 -4.482 1.00 96.94 93 ILE A O 1
ATOM 714 N N . GLN A 1 94 ? -5.362 7.199 -3.093 1.00 94.50 94 GLN A N 1
ATOM 715 C CA . GLN A 1 94 ? -4.625 7.859 -4.170 1.00 94.50 94 GLN A CA 1
ATOM 716 C C . GLN A 1 94 ? -3.689 6.886 -4.892 1.00 94.50 94 GLN A C 1
ATOM 718 O O . GLN A 1 94 ? -3.680 6.868 -6.119 1.00 94.50 94 GLN A O 1
ATOM 723 N N . ILE A 1 95 ? -2.968 6.032 -4.162 1.00 93.56 95 ILE A N 1
ATOM 724 C CA . ILE A 1 95 ? -2.109 4.998 -4.755 1.00 93.56 95 ILE A CA 1
ATOM 725 C C . ILE A 1 95 ? -2.930 4.029 -5.611 1.00 93.56 95 ILE A C 1
ATOM 727 O O . ILE A 1 95 ? -2.508 3.699 -6.713 1.00 93.56 95 ILE A O 1
ATOM 731 N N . GLU A 1 96 ? -4.116 3.613 -5.160 1.00 92.88 96 GLU A N 1
ATOM 732 C CA . GLU A 1 96 ? -5.031 2.781 -5.955 1.00 92.88 96 GLU A CA 1
ATOM 733 C C . GLU A 1 96 ? -5.419 3.464 -7.277 1.00 92.88 96 GLU A C 1
ATOM 735 O O . GLU A 1 96 ? -5.444 2.826 -8.329 1.00 92.88 96 GLU A O 1
ATOM 740 N N . ARG A 1 97 ? -5.662 4.780 -7.264 1.00 90.94 97 ARG A N 1
ATOM 741 C CA . ARG A 1 97 ? -5.940 5.538 -8.496 1.00 90.94 97 ARG A CA 1
ATOM 742 C C . ARG A 1 97 ? -4.737 5.565 -9.427 1.00 90.94 97 ARG A C 1
ATOM 744 O O . ARG A 1 97 ? -4.898 5.249 -10.602 1.00 90.94 97 ARG A O 1
ATOM 751 N N . PHE A 1 98 ? -3.545 5.859 -8.906 1.00 88.56 98 PHE A N 1
ATOM 752 C CA . PHE A 1 98 ? -2.309 5.791 -9.693 1.00 88.56 98 PHE A CA 1
ATOM 753 C C . PHE A 1 98 ? -2.088 4.395 -10.273 1.00 88.56 98 PHE A C 1
ATOM 755 O O . PHE A 1 98 ? -1.685 4.270 -11.425 1.00 88.56 98 PHE A O 1
ATOM 762 N N . TRP A 1 99 ? -2.416 3.351 -9.512 1.00 87.75 99 TRP A N 1
ATOM 763 C CA . TRP A 1 99 ? -2.329 1.966 -9.955 1.00 87.75 99 TRP A CA 1
ATOM 764 C C . TRP A 1 99 ? -3.261 1.654 -11.135 1.00 87.75 99 TRP A C 1
ATOM 766 O O . TRP A 1 99 ? -2.910 0.867 -12.011 1.00 87.75 99 TRP A O 1
ATOM 776 N N . HIS A 1 100 ? -4.445 2.268 -11.181 1.00 85.75 100 HIS A N 1
ATOM 777 C CA . HIS A 1 100 ? -5.386 2.105 -12.291 1.00 85.75 100 HIS A CA 1
ATOM 778 C C . HIS A 1 100 ? -5.077 2.995 -13.500 1.00 85.75 100 HIS A C 1
ATOM 780 O O . HIS A 1 100 ? -5.323 2.587 -14.635 1.00 85.75 100 HIS A O 1
ATOM 786 N N . GLU A 1 101 ? -4.591 4.214 -13.269 1.00 80.19 101 GLU A N 1
ATOM 787 C CA . GLU A 1 101 ? -4.310 5.192 -14.325 1.00 80.19 101 GLU A CA 1
ATOM 788 C C . GLU A 1 101 ? -2.993 4.908 -15.043 1.00 80.19 101 GLU A C 1
ATOM 790 O O . GLU A 1 101 ? -2.895 5.071 -16.263 1.00 80.19 101 GLU A O 1
ATOM 795 N N . ALA A 1 102 ? -1.985 4.443 -14.311 1.00 67.12 102 ALA A N 1
ATOM 796 C CA . ALA A 1 102 ? -0.747 4.009 -14.909 1.00 67.12 102 ALA A CA 1
ATOM 797 C C . ALA A 1 102 ? -0.915 2.590 -15.441 1.00 67.12 102 ALA A C 1
ATOM 799 O O . ALA A 1 102 ? -1.158 1.643 -14.696 1.00 67.12 102 ALA A O 1
ATOM 800 N N . TYR A 1 103 ? -0.776 2.435 -16.753 1.00 60.94 103 TYR A N 1
ATOM 801 C CA . TYR A 1 103 ? -0.775 1.142 -17.427 1.00 60.94 103 TYR A CA 1
ATOM 802 C C . TYR A 1 103 ? 0.459 0.327 -16.995 1.00 60.94 103 TYR A C 1
ATOM 804 O O . TYR A 1 103 ? 1.445 0.266 -17.716 1.00 60.94 103 TYR A O 1
ATOM 812 N N . MET A 1 104 ? 0.415 -0.261 -15.793 1.00 60.41 104 MET A N 1
ATOM 813 C CA . MET A 1 104 ? 1.436 -1.136 -15.209 1.00 60.41 104 MET A CA 1
ATOM 814 C C . MET A 1 104 ? 2.882 -0.696 -15.491 1.00 60.41 104 MET A C 1
ATOM 816 O O . MET A 1 104 ? 3.695 -1.496 -15.963 1.00 60.41 104 MET A O 1
ATOM 820 N N . ASP A 1 105 ? 3.202 0.569 -15.217 1.00 69.69 105 ASP A N 1
ATOM 821 C CA . ASP A 1 105 ? 4.586 1.012 -15.331 1.00 69.69 105 ASP A CA 1
ATOM 822 C C . ASP A 1 105 ? 5.440 0.247 -14.307 1.00 69.69 105 ASP A C 1
ATOM 824 O O . ASP A 1 105 ? 5.074 0.122 -13.129 1.00 69.69 105 ASP A O 1
ATOM 828 N N . VAL A 1 106 ? 6.560 -0.310 -14.770 1.00 67.75 106 VAL A N 1
ATOM 829 C CA . VAL A 1 106 ? 7.487 -1.087 -13.936 1.00 67.75 106 VAL A CA 1
ATOM 830 C C . VAL A 1 106 ? 7.980 -0.221 -12.773 1.00 67.75 106 VAL A C 1
ATOM 832 O O . VAL A 1 106 ? 8.153 -0.720 -11.657 1.00 67.75 106 VAL A O 1
ATOM 835 N N . ASP A 1 107 ? 8.091 1.088 -12.992 1.00 80.12 107 ASP A N 1
ATOM 836 C CA . ASP A 1 107 ? 8.550 2.054 -11.997 1.00 80.12 107 ASP A CA 1
ATOM 837 C C . ASP A 1 107 ? 7.574 2.181 -10.815 1.00 80.12 107 ASP A C 1
ATOM 839 O O . ASP A 1 107 ? 7.982 2.161 -9.656 1.00 80.12 107 ASP A O 1
ATOM 843 N N . ILE A 1 108 ? 6.263 2.169 -11.057 1.00 82.06 108 ILE A N 1
ATOM 844 C CA . ILE A 1 108 ? 5.264 2.259 -9.977 1.00 82.06 108 ILE A CA 1
ATOM 845 C C . ILE A 1 108 ? 5.262 0.990 -9.136 1.00 82.06 108 ILE A C 1
ATOM 847 O O . ILE A 1 108 ? 5.224 1.040 -7.904 1.00 82.06 108 ILE A O 1
ATOM 851 N N . LYS A 1 109 ? 5.342 -0.169 -9.794 1.00 82.94 109 LYS A N 1
ATOM 852 C CA . LYS A 1 109 ? 5.390 -1.444 -9.082 1.00 82.94 109 LYS A CA 1
ATOM 853 C C . LYS A 1 109 ? 6.649 -1.547 -8.222 1.00 82.94 109 LYS A C 1
ATOM 855 O O . LYS A 1 109 ? 6.557 -2.021 -7.091 1.00 82.94 109 LYS A O 1
ATOM 860 N N . THR A 1 110 ? 7.804 -1.103 -8.718 1.00 84.69 110 THR A N 1
ATOM 861 C CA . THR A 1 110 ? 9.054 -1.120 -7.938 1.00 84.69 110 THR A CA 1
ATOM 862 C C . THR A 1 110 ? 9.003 -0.158 -6.753 1.00 84.69 110 THR A C 1
ATOM 864 O O . THR A 1 110 ? 9.388 -0.551 -5.653 1.00 84.69 110 THR A O 1
ATOM 867 N N . MET A 1 111 ? 8.437 1.040 -6.924 1.00 86.44 111 MET A N 1
ATOM 868 C CA . MET A 1 111 ? 8.243 2.003 -5.833 1.00 86.44 111 MET A CA 1
ATOM 869 C C . MET A 1 111 ? 7.332 1.466 -4.723 1.00 86.44 111 MET A C 1
ATOM 871 O O . MET A 1 111 ? 7.610 1.678 -3.543 1.00 86.44 111 MET A O 1
ATOM 875 N N . LEU A 1 112 ? 6.264 0.748 -5.081 1.00 87.75 112 LEU A N 1
ATOM 876 C CA . LEU A 1 112 ? 5.303 0.209 -4.113 1.00 87.75 112 LEU A CA 1
ATOM 877 C C . LEU A 1 112 ? 5.741 -1.120 -3.478 1.00 87.75 112 LEU A C 1
ATOM 879 O O . LEU A 1 112 ? 5.295 -1.447 -2.381 1.00 87.75 112 LEU A O 1
ATOM 883 N N . SER A 1 113 ? 6.649 -1.861 -4.121 1.00 85.06 113 SER A N 1
ATOM 884 C CA . SER A 1 113 ? 7.168 -3.141 -3.608 1.00 85.06 113 SER A CA 1
ATOM 885 C C . SER A 1 113 ? 8.250 -2.980 -2.529 1.00 85.06 113 SER A C 1
ATOM 887 O O . SER A 1 113 ? 8.786 -3.974 -2.044 1.00 85.06 113 SER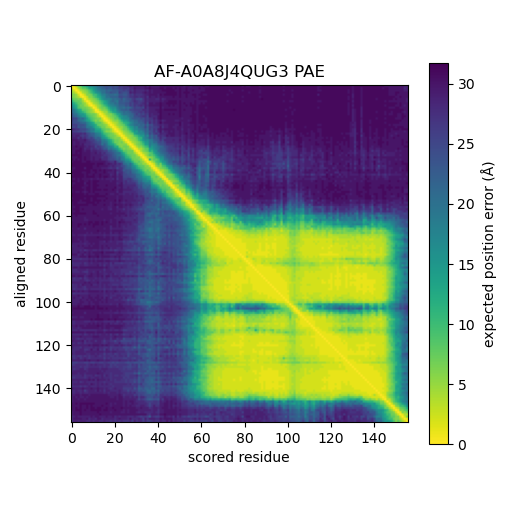 A O 1
ATOM 889 N N . GLY A 1 114 ? 8.604 -1.749 -2.146 1.00 86.50 114 GLY A N 1
ATOM 890 C CA . GLY A 1 114 ? 9.569 -1.502 -1.077 1.00 86.50 114 GLY A CA 1
ATOM 891 C C . GLY A 1 114 ? 9.052 -1.958 0.292 1.00 86.50 114 GLY A C 1
ATOM 892 O O . GLY A 1 114 ? 7.893 -1.725 0.636 1.00 86.50 114 GLY A O 1
ATOM 893 N N . ASN A 1 115 ? 9.926 -2.546 1.116 1.00 86.38 115 ASN A N 1
ATOM 894 C CA . ASN A 1 115 ? 9.560 -3.083 2.437 1.00 86.38 115 ASN A CA 1
ATOM 895 C C . ASN A 1 115 ? 8.836 -2.060 3.326 1.00 86.38 115 ASN A C 1
ATOM 897 O O . ASN A 1 115 ? 7.878 -2.408 4.011 1.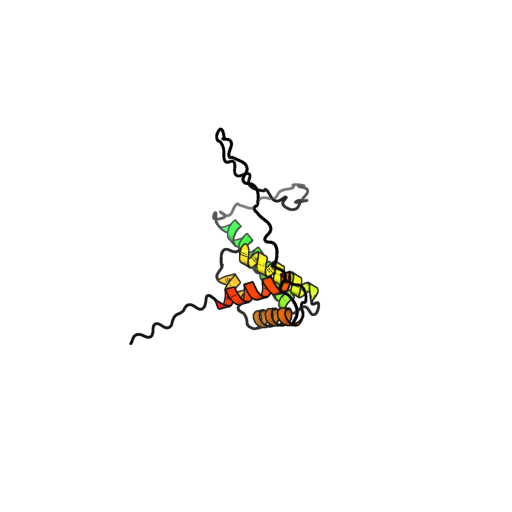00 86.38 115 ASN A O 1
ATOM 901 N N . THR A 1 116 ? 9.269 -0.797 3.298 1.00 90.88 116 THR A N 1
ATOM 902 C CA . THR A 1 116 ? 8.641 0.289 4.064 1.00 90.88 116 THR A CA 1
ATOM 903 C C . THR A 1 116 ? 7.194 0.520 3.634 1.00 90.88 116 THR A C 1
ATOM 905 O O . THR A 1 116 ? 6.321 0.693 4.479 1.00 90.88 116 THR A O 1
ATOM 908 N N . VAL A 1 117 ? 6.928 0.466 2.328 1.00 92.00 117 VAL A N 1
ATOM 909 C CA . VAL A 1 117 ? 5.594 0.689 1.762 1.00 92.00 117 VAL A CA 1
ATOM 910 C C . VAL A 1 117 ? 4.673 -0.484 2.087 1.00 92.00 117 VAL A C 1
ATOM 912 O O . VAL A 1 117 ? 3.549 -0.276 2.534 1.00 92.00 117 VAL A O 1
ATOM 915 N N . ILE A 1 118 ? 5.173 -1.719 1.959 1.00 92.88 118 ILE A N 1
ATOM 916 C CA . ILE A 1 118 ? 4.445 -2.931 2.366 1.00 92.88 118 ILE A CA 1
ATOM 917 C C . ILE A 1 118 ? 4.085 -2.866 3.853 1.00 92.88 118 ILE A C 1
ATOM 919 O O . ILE A 1 118 ? 2.945 -3.147 4.216 1.00 92.88 118 ILE A O 1
ATOM 923 N N . ASN A 1 119 ? 5.021 -2.457 4.713 1.00 93.81 119 ASN A N 1
ATOM 924 C CA . ASN A 1 119 ? 4.740 -2.294 6.137 1.00 93.81 119 ASN A CA 1
ATOM 925 C C . ASN A 1 119 ? 3.665 -1.224 6.390 1.00 93.81 119 ASN A C 1
ATOM 927 O O . ASN A 1 119 ? 2.754 -1.461 7.177 1.00 93.81 119 ASN A O 1
ATOM 931 N N . GLY A 1 120 ? 3.714 -0.095 5.673 1.00 94.56 120 GLY A N 1
ATOM 932 C CA . GLY A 1 120 ? 2.671 0.933 5.731 1.00 94.56 120 GLY A CA 1
ATOM 933 C C . GLY A 1 120 ? 1.292 0.397 5.328 1.00 94.56 120 GLY A C 1
ATOM 934 O O . GLY A 1 120 ? 0.305 0.636 6.018 1.00 94.56 120 GLY A O 1
ATOM 935 N N . PHE A 1 121 ? 1.210 -0.411 4.267 1.00 95.88 121 PHE A N 1
ATOM 936 C CA . PHE A 1 121 ? -0.035 -1.089 3.895 1.00 95.88 121 PHE A CA 1
ATOM 937 C C . PHE A 1 121 ? -0.520 -2.067 4.972 1.00 95.88 121 PHE A C 1
ATOM 939 O O . PHE A 1 121 ? -1.708 -2.088 5.287 1.00 95.88 121 PHE A O 1
ATOM 946 N N . MET A 1 122 ? 0.374 -2.854 5.574 1.00 95.19 122 MET A N 1
ATOM 947 C CA . MET A 1 122 ? 0.011 -3.749 6.679 1.00 95.19 122 MET A CA 1
ATOM 948 C C . MET A 1 122 ? -0.532 -2.966 7.876 1.00 95.19 122 MET A C 1
ATOM 950 O O . MET A 1 122 ? -1.540 -3.350 8.460 1.00 95.19 122 MET A O 1
ATOM 954 N N . GLU A 1 123 ? 0.085 -1.837 8.214 1.00 94.56 123 GLU A N 1
ATOM 955 C CA . GLU A 1 123 ? -0.376 -0.963 9.288 1.00 94.56 123 GLU A CA 1
ATOM 956 C C . GLU A 1 123 ? -1.796 -0.433 9.039 1.00 94.56 123 GLU A C 1
ATOM 958 O O . GLU A 1 123 ? -2.614 -0.423 9.962 1.00 94.56 123 GLU A O 1
ATOM 963 N N . ILE A 1 124 ? -2.130 -0.084 7.792 1.00 97.38 124 ILE A N 1
ATOM 964 C CA . ILE A 1 124 ? -3.500 0.280 7.405 1.00 97.38 124 ILE A CA 1
ATOM 965 C C . ILE A 1 124 ? -4.478 -0.869 7.652 1.00 97.38 124 ILE A C 1
ATOM 967 O O . ILE A 1 124 ? -5.549 -0.623 8.206 1.00 97.38 124 ILE A O 1
ATOM 971 N N . LEU A 1 125 ? -4.115 -2.113 7.313 1.00 96.69 125 LEU A N 1
ATOM 972 C CA . LEU A 1 125 ? -4.975 -3.277 7.568 1.00 96.69 125 LEU A CA 1
ATOM 973 C C . LEU A 1 125 ? -5.284 -3.472 9.057 1.00 96.69 125 LEU A C 1
ATOM 975 O O . LEU A 1 125 ? -6.360 -3.958 9.397 1.00 96.69 125 LEU A O 1
ATOM 979 N N . PHE A 1 126 ? -4.357 -3.097 9.941 1.00 93.38 126 PHE A N 1
ATOM 9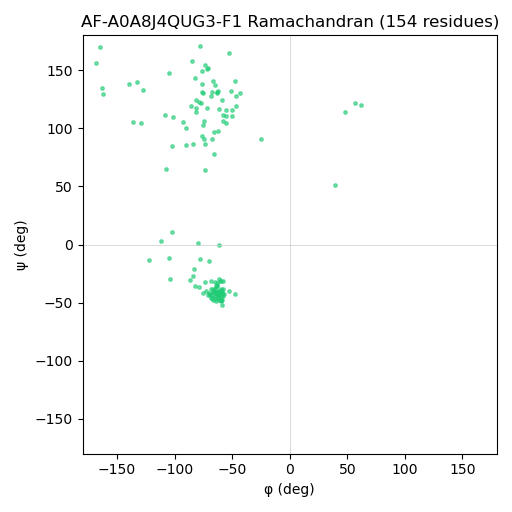80 C CA . PHE A 1 126 ? -4.545 -3.222 11.386 1.00 93.38 126 PHE A CA 1
ATOM 981 C C . PHE A 1 126 ? -5.263 -2.029 12.021 1.00 93.38 126 PHE A C 1
ATOM 983 O O . PHE A 1 126 ? -5.921 -2.200 13.047 1.00 93.38 126 PHE A O 1
ATOM 990 N N . LYS A 1 127 ? -5.106 -0.821 11.465 1.00 93.88 127 LYS A N 1
ATOM 991 C CA . LYS A 1 127 ? -5.576 0.423 12.095 1.00 93.88 127 LYS A CA 1
ATOM 992 C C . LYS A 1 127 ? -6.844 1.003 11.476 1.00 93.88 127 LYS A C 1
ATOM 994 O O . LYS A 1 127 ? -7.590 1.677 12.183 1.00 93.88 127 LYS A O 1
ATOM 999 N N . SER A 1 128 ? -7.083 0.791 10.183 1.00 95.81 128 SER A N 1
ATOM 1000 C CA . SER A 1 128 ? -8.246 1.357 9.500 1.00 95.81 128 SER A CA 1
ATOM 1001 C C . SER A 1 128 ? -9.498 0.512 9.728 1.00 95.81 128 SER A C 1
ATOM 1003 O O . SER A 1 128 ? -9.452 -0.716 9.757 1.00 95.81 128 SER A O 1
ATOM 1005 N N . LEU A 1 129 ? -10.637 1.192 9.861 1.00 95.94 129 LEU A N 1
ATOM 1006 C CA . LEU A 1 129 ? -11.970 0.584 9.908 1.00 95.94 129 LEU A CA 1
ATOM 1007 C C . LEU A 1 129 ? -12.800 0.924 8.663 1.00 95.94 129 LEU A C 1
ATOM 1009 O O . LEU A 1 129 ? -13.970 0.553 8.592 1.00 95.94 129 LEU A O 1
ATOM 1013 N N . ASP A 1 130 ? -12.219 1.642 7.698 1.00 97.69 130 ASP A N 1
ATOM 1014 C CA . ASP A 1 130 ? -12.894 2.021 6.463 1.00 97.69 130 ASP A CA 1
ATOM 1015 C C . ASP A 1 130 ? -12.847 0.847 5.464 1.00 97.69 130 ASP A C 1
ATOM 1017 O O . ASP A 1 130 ? -11.769 0.493 4.972 1.00 97.69 130 ASP A O 1
ATOM 1021 N N . PRO A 1 131 ? -13.996 0.233 5.116 1.00 96.81 131 PRO A N 1
ATOM 1022 C CA . PRO A 1 131 ? -14.024 -0.909 4.207 1.00 96.81 131 PRO A CA 1
ATOM 1023 C C . PRO A 1 131 ? -13.481 -0.589 2.812 1.00 96.81 131 PRO A C 1
ATOM 1025 O O . PRO A 1 131 ? -12.954 -1.480 2.146 1.00 96.81 131 PRO A O 1
ATOM 1028 N N . GLN A 1 132 ? -13.612 0.662 2.354 1.00 96.94 132 GLN A N 1
ATOM 1029 C CA . GLN A 1 132 ? -13.084 1.078 1.059 1.00 96.94 132 GLN A CA 1
ATOM 1030 C C . GLN A 1 132 ? -11.556 1.053 1.081 1.00 96.94 132 GLN A C 1
ATOM 1032 O O . GLN A 1 132 ? -10.939 0.500 0.171 1.00 96.94 132 GLN A O 1
ATOM 1037 N N . VAL A 1 133 ? -10.958 1.606 2.138 1.00 97.69 133 VAL A N 1
ATOM 1038 C CA . VAL A 1 133 ? -9.504 1.644 2.306 1.00 97.69 133 VAL A CA 1
ATOM 1039 C C . VAL A 1 133 ? -8.953 0.229 2.431 1.00 97.69 133 VAL A C 1
ATOM 1041 O O . VAL A 1 133 ? -8.044 -0.133 1.692 1.00 97.69 133 VAL A O 1
ATOM 1044 N N . LEU A 1 134 ? -9.547 -0.604 3.291 1.00 97.94 134 LEU A N 1
ATOM 1045 C CA . LEU A 1 134 ? -9.106 -1.988 3.481 1.00 97.94 134 LEU A CA 1
ATOM 1046 C C . LEU A 1 134 ? -9.169 -2.794 2.177 1.00 97.94 134 LEU A C 1
ATOM 1048 O O . LEU A 1 134 ? -8.235 -3.528 1.854 1.00 97.94 134 LEU A O 1
ATOM 1052 N N . LYS A 1 135 ? -10.241 -2.631 1.392 1.00 97.69 135 LYS A N 1
ATOM 1053 C CA . LYS A 1 135 ? -10.374 -3.289 0.088 1.00 97.69 135 LYS A CA 1
ATOM 1054 C C . LYS A 1 135 ? -9.278 -2.845 -0.883 1.00 97.69 135 LYS A C 1
ATOM 1056 O O . LYS A 1 135 ? -8.675 -3.704 -1.525 1.00 97.69 135 LYS A O 1
ATOM 1061 N N . ALA A 1 136 ? -9.010 -1.542 -0.965 1.00 96.88 136 ALA A N 1
ATOM 1062 C CA . ALA A 1 136 ? -7.949 -0.991 -1.804 1.00 96.88 136 ALA A CA 1
ATOM 1063 C C . ALA A 1 136 ? -6.566 -1.511 -1.375 1.00 96.88 136 ALA A C 1
ATOM 1065 O O . ALA A 1 136 ? -5.776 -1.946 -2.210 1.00 96.88 136 ALA A O 1
ATOM 1066 N N . THR A 1 137 ? -6.289 -1.558 -0.068 1.00 96.69 137 THR A N 1
ATOM 1067 C CA . THR A 1 137 ? -5.035 -2.098 0.475 1.00 96.69 137 THR A CA 1
ATOM 1068 C C . THR A 1 137 ? -4.843 -3.572 0.124 1.00 96.69 137 THR A C 1
ATOM 1070 O O . THR A 1 137 ? -3.777 -3.954 -0.358 1.00 96.69 137 THR A O 1
ATOM 1073 N N . ILE A 1 138 ? -5.872 -4.404 0.318 1.00 96.19 138 ILE A N 1
ATOM 1074 C CA . ILE A 1 138 ? -5.822 -5.831 -0.033 1.00 96.19 138 ILE A CA 1
ATOM 1075 C C . ILE A 1 138 ? -5.600 -6.004 -1.536 1.00 96.19 138 ILE A C 1
ATOM 1077 O O . ILE A 1 138 ? -4.788 -6.840 -1.939 1.00 96.19 138 ILE A O 1
ATOM 1081 N N . PHE A 1 139 ? -6.293 -5.218 -2.364 1.00 94.19 139 PHE A N 1
ATOM 1082 C CA . PHE A 1 139 ? -6.127 -5.236 -3.814 1.00 94.19 139 PHE A CA 1
ATOM 1083 C C . PHE A 1 139 ? -4.683 -4.917 -4.222 1.00 94.19 139 PHE A C 1
ATOM 1085 O O . PHE A 1 139 ? -4.063 -5.719 -4.920 1.00 94.19 139 PHE A O 1
ATOM 1092 N N . LEU A 1 140 ? -4.121 -3.811 -3.726 1.00 92.94 140 LEU A N 1
ATOM 1093 C CA . LEU A 1 140 ? -2.752 -3.386 -4.030 1.00 92.94 140 LEU A CA 1
ATOM 1094 C C . LEU A 1 140 ? -1.715 -4.434 -3.605 1.00 92.94 140 LEU A C 1
ATOM 1096 O O . LEU A 1 140 ? -0.857 -4.814 -4.401 1.00 92.94 140 LEU A O 1
ATOM 1100 N N . LEU A 1 141 ? -1.816 -4.955 -2.377 1.00 93.25 141 LEU A N 1
ATOM 1101 C CA . LEU A 1 141 ? -0.924 -6.010 -1.882 1.00 93.25 141 LEU A CA 1
ATOM 1102 C C . LEU A 1 141 ? -1.016 -7.287 -2.731 1.00 93.25 141 LEU A C 1
ATOM 1104 O O . LEU A 1 141 ? 0.006 -7.895 -3.057 1.00 93.25 141 LEU A O 1
ATOM 1108 N N . SER A 1 142 ? -2.231 -7.672 -3.123 1.00 90.94 142 SER A N 1
ATOM 1109 C CA . SER A 1 142 ? -2.465 -8.862 -3.945 1.00 90.94 142 SER A CA 1
ATOM 1110 C C 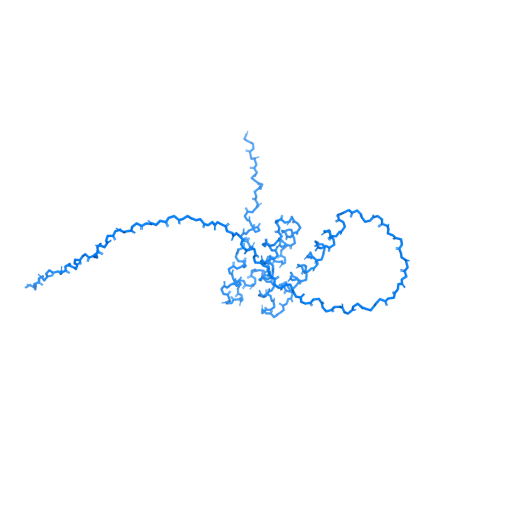. SER A 1 142 ? -1.884 -8.704 -5.347 1.00 90.94 142 SER A C 1
ATOM 1112 O O . SER A 1 142 ? -1.232 -9.619 -5.848 1.00 90.94 142 SER A O 1
ATOM 1114 N N . GLU A 1 143 ? -2.074 -7.546 -5.978 1.00 87.19 143 GLU A N 1
ATOM 1115 C CA . GLU A 1 143 ? -1.583 -7.305 -7.334 1.00 87.19 143 GLU A CA 1
ATOM 1116 C C . GLU A 1 143 ? -0.047 -7.229 -7.377 1.00 87.19 143 GLU A C 1
ATOM 1118 O O . GLU A 1 143 ? 0.583 -7.794 -8.278 1.00 87.19 143 GLU A O 1
ATOM 1123 N N . MET A 1 144 ? 0.584 -6.620 -6.364 1.00 84.50 144 MET A N 1
ATOM 1124 C CA . MET A 1 144 ? 2.045 -6.622 -6.236 1.00 84.50 144 MET A CA 1
ATOM 1125 C C . MET A 1 144 ? 2.602 -8.044 -6.068 1.00 84.50 144 MET A C 1
ATOM 1127 O O . MET A 1 144 ? 3.590 -8.392 -6.723 1.00 84.50 144 MET A O 1
ATOM 1131 N N . GLY A 1 145 ? 1.943 -8.884 -5.259 1.00 74.25 145 GLY A N 1
ATOM 1132 C CA . GLY A 1 145 ? 2.342 -10.276 -5.020 1.00 74.25 145 GLY A CA 1
ATOM 1133 C C . GLY A 1 145 ? 2.054 -11.235 -6.184 1.00 74.25 145 GLY A C 1
ATOM 1134 O O . GLY A 1 145 ? 2.828 -12.157 -6.437 1.00 74.25 145 GLY A O 1
ATOM 1135 N N . SER A 1 146 ? 0.984 -11.011 -6.954 1.00 72.38 146 SER A N 1
ATOM 1136 C CA . SER A 1 146 ? 0.508 -11.945 -7.989 1.00 72.38 146 SER A CA 1
ATOM 1137 C C . SER A 1 146 ? 1.414 -12.051 -9.226 1.00 72.38 146 SER A C 1
ATOM 1139 O O . SER A 1 146 ? 1.239 -12.958 -10.046 1.00 72.38 146 SER A O 1
ATOM 1141 N N . LYS A 1 147 ? 2.362 -11.128 -9.412 1.00 59.38 147 LYS A N 1
ATOM 1142 C CA . LYS A 1 147 ? 3.218 -11.053 -10.609 1.00 59.38 147 LYS A CA 1
ATOM 1143 C C . LYS A 1 147 ? 4.631 -11.609 -10.377 1.00 59.38 147 LYS A C 1
ATOM 1145 O O . LYS A 1 147 ? 5.478 -11.432 -11.246 1.00 59.38 147 LYS A O 1
ATOM 1150 N N . ALA A 1 148 ? 4.894 -12.286 -9.256 1.00 54.66 148 ALA A N 1
ATOM 1151 C CA . ALA A 1 148 ? 6.095 -13.105 -9.066 1.00 54.66 148 ALA A CA 1
ATOM 1152 C C . ALA A 1 148 ? 5.981 -14.406 -9.889 1.00 54.66 148 ALA A C 1
ATOM 1154 O O . ALA A 1 148 ? 5.851 -15.502 -9.355 1.00 54.66 148 ALA A O 1
ATOM 1155 N N . LYS A 1 149 ? 5.938 -14.273 -11.217 1.00 52.59 149 LYS A N 1
ATOM 1156 C CA . LYS A 1 149 ? 6.001 -15.389 -12.165 1.00 52.59 149 LYS A CA 1
ATOM 1157 C C . LYS A 1 149 ? 7.363 -15.383 -12.848 1.00 52.59 149 LYS A C 1
ATOM 1159 O O . LYS A 1 149 ? 7.431 -15.212 -14.054 1.00 52.59 149 LYS A O 1
ATOM 1164 N N . ASP A 1 150 ? 8.410 -15.613 -12.069 1.00 50.38 150 ASP A N 1
ATOM 1165 C CA . ASP A 1 150 ? 9.539 -16.388 -12.571 1.00 50.38 150 ASP A CA 1
ATOM 1166 C C . ASP A 1 150 ? 9.380 -17.772 -11.960 1.00 50.38 150 ASP A C 1
ATOM 1168 O O . ASP A 1 150 ? 9.860 -18.089 -10.872 1.00 50.38 150 ASP A O 1
ATOM 1172 N N . VAL A 1 151 ? 8.563 -18.571 -12.646 1.00 49.97 151 VAL A N 1
ATOM 1173 C CA . VAL A 1 151 ? 8.554 -20.017 -12.474 1.00 49.97 151 VAL A CA 1
ATOM 1174 C C . VAL A 1 151 ? 9.990 -20.447 -12.718 1.00 49.97 151 VAL A C 1
ATOM 1176 O O . VAL A 1 151 ? 10.485 -20.327 -13.836 1.00 49.97 151 VAL A O 1
ATOM 1179 N N . ILE A 1 152 ? 10.666 -20.889 -11.660 1.00 58.22 152 ILE A N 1
ATOM 1180 C CA . ILE A 1 152 ? 11.940 -21.586 -11.770 1.00 58.22 152 ILE A CA 1
ATOM 1181 C C . ILE A 1 152 ? 11.665 -22.761 -12.702 1.00 58.22 152 ILE A C 1
ATOM 1183 O O . ILE A 1 152 ? 10.986 -23.718 -12.329 1.00 58.22 152 ILE A O 1
ATOM 1187 N N . GLN A 1 153 ? 12.122 -22.640 -13.942 1.00 46.88 153 GLN A N 1
ATOM 1188 C CA . GLN A 1 153 ? 12.171 -23.742 -14.873 1.00 46.88 153 GLN A CA 1
ATOM 1189 C C . GLN A 1 153 ? 13.217 -24.699 -14.299 1.00 46.88 153 GLN A C 1
ATOM 1191 O O . GLN A 1 153 ? 14.417 -24.524 -14.480 1.00 46.88 153 GLN A O 1
ATOM 1196 N N . THR A 1 154 ? 12.771 -25.636 -13.467 1.00 54.91 154 THR A N 1
ATOM 1197 C CA . THR A 1 154 ? 13.598 -26.761 -13.053 1.00 54.91 154 THR A CA 1
ATOM 1198 C C . THR A 1 154 ? 13.661 -27.691 -14.252 1.00 54.91 154 THR A C 1
ATOM 1200 O O . THR A 1 154 ? 12.767 -28.517 -14.447 1.00 54.91 154 THR A O 1
ATOM 1203 N N . ASP A 1 155 ? 14.666 -27.487 -15.098 1.00 57.56 155 ASP A N 1
ATOM 1204 C CA . ASP A 1 155 ? 15.048 -28.475 -16.096 1.00 57.56 155 ASP A CA 1
ATOM 1205 C C . ASP A 1 155 ? 15.474 -29.743 -15.331 1.00 57.56 155 ASP A C 1
ATOM 1207 O O . ASP A 1 155 ? 16.374 -29.699 -14.487 1.00 57.56 155 ASP A O 1
ATOM 1211 N N . PHE A 1 156 ? 14.729 -30.830 -15.547 1.00 56.84 156 PHE A N 1
ATOM 1212 C CA . PHE A 1 156 ? 15.027 -32.171 -15.036 1.00 56.84 156 PHE A CA 1
ATOM 1213 C C . PHE A 1 156 ? 16.160 -32.826 -15.828 1.00 56.84 156 PHE A C 1
ATOM 1215 O O . PHE A 1 156 ? 16.201 -32.627 -17.065 1.00 56.84 156 PHE A O 1
#

InterPro domains:
  IPR052858 Putative E3 ubiquitin-protein ligase LIN [PTHR47446] (61-154)
  IPR056514 Putative E3 ubiquitin-protein ligase LIN, ARM repeats domain [PF23654] (67-154)

Radius of gyration: 28.51 Å; Cα contacts (8 Å, |Δi|>4): 68; chains: 1; bounding box: 68×80×54 Å

Secondary structure (DSSP, 8-state):
----PPPPPPP-PPP-----------------------------------------TTHHHHHHHHHHHHHHHHHHHHHHH-S-HHHHHHHHHHHHHHHHHS---HHHHHHHTSHHHHHHHHHHHHH---HHHHHHHHHHHHHHHHT---------

Sequence (156 aa):
MAGFSPWTVPTEPTVLPVQNRPHRSDILAGRQRVSICSTRFHRVGLGLGTNPTRTDPWTPLKATIDGAISELSHVISKLCMSEVLKESEMAVIQIERFWHEAYMDVDIKTMLSGNTVINGFMEILFKSLDPQVLKATIFLLSEMGSKAKDVIQTDF

Mean predicted aligned error: 18.81 Å

pLDDT: mean 70.25, std 21.41, range [35.38, 97.94]

Organism: NCBI:txid60419

Foldseek 3Di:
DDDDDDDDDDDDDDDDDDDDDDDDDDDDDDDDDDPDPDPPDDDDDDDDDDDPPDDDPCVVVVVVVVVLLVVLLVLLCQLQPPPDLVSVLVSLVVLLVVVVVDPPDVSSLVSCPDPSNLVSLVVNCVPDPDPVSNVSSVVSVCVSVVPPPPPPPPDD

Nearest PDB structures (foldseek):
  5h7c-assembly2_C  TM=5.974E-01  e=4.029E-01  Staphylococcus aureus
  8ver-assembly1_B  TM=3.347E-01  e=4.247E+00  Escherichia coli
  1sr2-assembly1_A  TM=2.905E-01  e=7.035E+00  Escherichia coli